Protein AF-A0A8T1KEY1-F1 (afdb_monomer)

Organism: NCBI:txid29920

pLDDT: mean 70.43, std 21.28, range [41.75, 97.5]

Foldseek 3Di:
DDDDDDDDDDPPPPDDDDPPPPDPPPDDDDDDDDDDDDDDDDPDDDDDDPPPPPVPVPLDPLVVLVVVLVVLVVVVVVCVVVVNDPVNCPVSVVVNVVSVVSNVVVVVVVVVVVVPPPPPPPPDD

Secondary structure (DSSP, 8-state):
-------------------TT----------------------------------------HHHHHHHHHHHHHHHHHHHHTT--TTTTHHHHHHHHHHHHHHHHHHHHHHHHHHTS--------

Structure (mmCIF, N/CA/C/O backbone):
data_AF-A0A8T1KEY1-F1
#
_entry.id   AF-A0A8T1KEY1-F1
#
loop_
_atom_site.group_PDB
_atom_site.id
_atom_site.type_symbol
_atom_site.label_atom_id
_atom_site.label_alt_id
_atom_site.label_comp_id
_atom_site.label_asym_id
_atom_site.label_entity_id
_atom_site.label_seq_id
_atom_site.pdbx_PDB_ins_code
_atom_site.Cartn_x
_atom_site.Cartn_y
_atom_site.Cartn_z
_atom_site.occupancy
_atom_site.B_iso_or_equiv
_atom_site.auth_seq_id
_atom_site.auth_comp_id
_atom_site.auth_asym_id
_atom_site.auth_atom_id
_atom_site.pdbx_P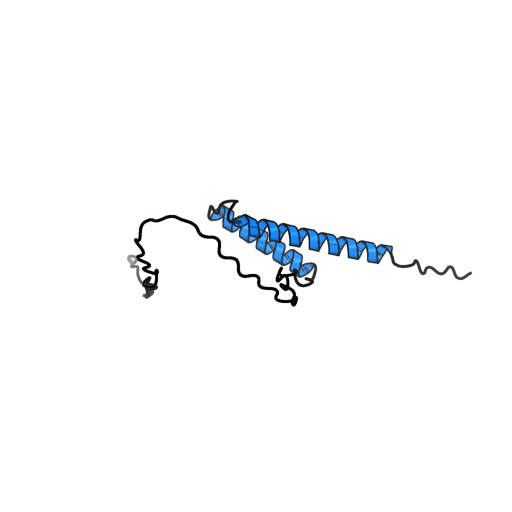DB_model_num
ATOM 1 N N . MET A 1 1 ? -24.198 -6.548 -58.474 1.00 54.91 1 MET A N 1
ATOM 2 C CA . MET A 1 1 ? -22.945 -5.766 -58.423 1.00 54.91 1 MET A CA 1
ATOM 3 C C . MET A 1 1 ? -23.176 -4.560 -57.535 1.00 54.91 1 MET A C 1
ATOM 5 O O . MET A 1 1 ? -23.912 -3.684 -57.959 1.00 54.91 1 MET A O 1
ATOM 9 N N . MET A 1 2 ? -22.599 -4.516 -56.334 1.00 44.47 2 MET A N 1
ATOM 10 C CA . MET A 1 2 ? -22.393 -3.264 -55.597 1.00 44.47 2 MET A CA 1
ATOM 11 C C . MET A 1 2 ? -21.053 -3.351 -54.866 1.00 44.47 2 MET A C 1
ATOM 13 O O . MET A 1 2 ? -20.702 -4.388 -54.307 1.00 44.47 2 MET A O 1
ATOM 17 N N . SER A 1 3 ? -20.283 -2.281 -55.012 1.00 46.19 3 SER A N 1
ATOM 18 C CA . SER A 1 3 ? -18.840 -2.195 -54.827 1.00 46.19 3 SER A CA 1
ATOM 19 C C . SER A 1 3 ? -18.456 -1.564 -53.484 1.00 46.19 3 SER A C 1
ATOM 21 O O . SER A 1 3 ? -19.138 -0.667 -53.014 1.00 46.19 3 SER A O 1
ATOM 23 N N . ARG A 1 4 ? -17.313 -2.036 -52.965 1.00 50.53 4 ARG A N 1
ATOM 24 C CA . ARG A 1 4 ? -16.203 -1.377 -52.233 1.00 50.53 4 ARG A CA 1
ATOM 25 C C . ARG A 1 4 ? -16.469 -0.317 -51.143 1.00 50.53 4 ARG A C 1
ATOM 27 O O . ARG A 1 4 ? -17.032 0.744 -51.372 1.00 50.53 4 ARG A O 1
ATOM 34 N N . LEU A 1 5 ? -15.838 -0.615 -50.002 1.00 52.12 5 LEU A N 1
ATOM 35 C CA . LEU A 1 5 ? -15.394 0.251 -48.906 1.00 52.12 5 LEU A CA 1
ATOM 36 C C . LEU A 1 5 ? -14.753 1.572 -49.363 1.00 52.12 5 LEU A C 1
ATOM 38 O O . LEU A 1 5 ? -13.884 1.551 -50.232 1.00 52.12 5 LEU A O 1
ATOM 42 N N . HIS A 1 6 ? -15.063 2.660 -48.649 1.00 55.53 6 HIS A N 1
ATOM 43 C CA . HIS A 1 6 ? -14.157 3.788 -48.415 1.00 55.53 6 HIS A CA 1
ATOM 44 C C . HIS A 1 6 ? -14.272 4.269 -46.958 1.00 55.53 6 HIS A C 1
ATOM 46 O O . HIS A 1 6 ? -15.356 4.304 -46.381 1.00 55.53 6 HIS A O 1
ATOM 52 N N . ALA A 1 7 ? -13.109 4.569 -46.383 1.00 45.44 7 ALA A N 1
ATOM 53 C CA . ALA A 1 7 ? -12.829 4.881 -44.985 1.00 45.44 7 ALA A CA 1
ATOM 54 C C . ALA A 1 7 ? -12.632 6.396 -44.738 1.00 45.44 7 ALA A C 1
ATOM 56 O O . ALA A 1 7 ? -12.401 7.124 -45.700 1.00 45.44 7 ALA A O 1
ATOM 57 N N . SER A 1 8 ? -12.562 6.782 -43.443 1.00 41.75 8 SER A N 1
ATOM 58 C CA . SER A 1 8 ? -11.905 7.997 -42.876 1.00 41.75 8 SER A CA 1
ATOM 59 C C . SER A 1 8 ? -12.722 9.312 -42.997 1.00 41.75 8 SER A C 1
ATOM 61 O O . SER A 1 8 ? -13.216 9.612 -44.073 1.00 41.75 8 SER A O 1
ATOM 63 N N . ASN A 1 9 ? -12.994 10.154 -41.979 1.00 46.97 9 ASN A N 1
ATOM 64 C CA . ASN A 1 9 ? -12.403 10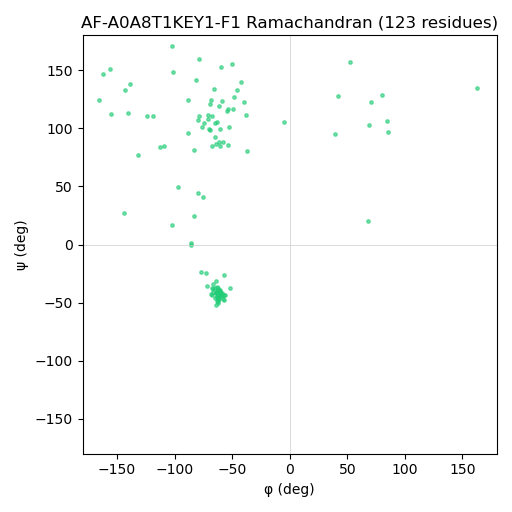.479 -40.661 1.00 46.97 9 ASN A CA 1
ATOM 65 C C . ASN A 1 9 ? -13.463 11.088 -39.701 1.00 46.97 9 ASN A C 1
ATOM 67 O O . ASN A 1 9 ? -14.298 11.861 -40.172 1.00 46.97 9 ASN A O 1
ATOM 71 N N . PRO A 1 10 ? -13.358 10.931 -38.365 1.00 46.94 10 PRO A N 1
ATOM 72 C CA . PRO A 1 10 ? -13.760 11.971 -37.422 1.00 46.94 10 PRO A CA 1
ATOM 73 C C . PRO A 1 10 ? -12.577 12.914 -37.152 1.00 46.94 10 PRO A C 1
ATOM 75 O O . PRO A 1 10 ? -11.490 12.496 -36.761 1.00 46.94 10 PRO A O 1
ATOM 78 N N . ASN A 1 11 ? -12.805 14.202 -37.381 1.00 52.88 11 ASN A N 1
ATOM 79 C CA . ASN A 1 11 ? -11.883 15.293 -37.092 1.00 52.88 11 ASN A CA 1
ATOM 80 C C . ASN A 1 11 ? -11.723 15.443 -35.565 1.00 52.88 11 ASN A C 1
ATOM 82 O O . ASN A 1 11 ? -12.458 16.199 -34.934 1.00 52.88 11 ASN A O 1
ATOM 86 N N . VAL A 1 12 ? -10.820 14.672 -34.953 1.00 48.66 12 VAL A N 1
ATOM 87 C CA . VAL A 1 12 ? -10.381 14.902 -33.571 1.00 48.66 12 VAL A CA 1
ATOM 88 C C . VAL A 1 12 ? -9.211 15.868 -33.646 1.00 48.66 12 VAL A C 1
ATOM 90 O O . VAL A 1 12 ? -8.077 15.483 -33.909 1.00 48.66 12 VAL A O 1
ATOM 93 N N . LEU A 1 13 ? -9.522 17.146 -33.455 1.00 48.72 13 LEU A N 1
ATOM 94 C CA . LEU A 1 13 ? -8.543 18.195 -33.222 1.00 48.72 13 LEU A CA 1
ATOM 95 C C . LEU A 1 13 ? -7.834 17.898 -31.888 1.00 48.72 13 LEU A C 1
ATOM 97 O O . LEU A 1 13 ? -8.262 18.357 -30.831 1.00 48.72 13 LEU A O 1
ATOM 101 N N . THR A 1 14 ? -6.777 17.090 -31.921 1.00 53.81 14 THR A N 1
ATOM 102 C CA . THR A 1 14 ? -5.824 16.968 -30.817 1.00 53.81 14 THR A CA 1
ATOM 103 C C . THR A 1 14 ? -5.046 18.274 -30.743 1.00 53.81 14 THR A C 1
ATOM 105 O O . THR A 1 14 ? -4.135 18.513 -31.532 1.00 53.81 14 THR A O 1
ATOM 108 N N . LYS A 1 15 ? -5.454 19.164 -29.839 1.00 49.09 15 LYS A N 1
ATOM 109 C CA . LYS A 1 15 ? -4.639 20.313 -29.457 1.00 49.09 15 LYS A CA 1
ATOM 110 C C . LYS A 1 15 ? -3.588 19.811 -28.468 1.00 49.09 15 LYS A C 1
ATOM 112 O O . LYS A 1 15 ? -3.935 19.452 -27.347 1.00 49.09 15 LYS A O 1
ATOM 117 N N . ASP A 1 16 ? -2.350 19.726 -28.943 1.00 51.50 16 ASP A N 1
ATOM 118 C CA . ASP A 1 16 ? -1.142 19.466 -28.156 1.00 51.50 16 ASP A CA 1
ATOM 119 C C . ASP A 1 16 ? -1.118 20.325 -26.877 1.00 51.50 16 ASP A C 1
ATOM 121 O O . ASP A 1 16 ? -1.372 21.535 -26.962 1.00 51.50 16 ASP A O 1
ATOM 125 N N . PRO A 1 17 ? -0.820 19.756 -25.696 1.00 54.00 17 PRO A N 1
ATOM 126 C CA . PRO A 1 17 ? -0.413 20.558 -24.556 1.00 54.00 17 PRO A CA 1
ATOM 127 C C . PRO A 1 17 ? 0.994 21.104 -24.834 1.00 54.00 17 PRO A C 1
ATOM 129 O O . PRO A 1 17 ? 1.963 20.359 -24.913 1.00 54.00 17 PRO A O 1
ATOM 132 N N . THR A 1 18 ? 1.081 22.416 -25.026 1.00 54.97 18 THR A N 1
ATOM 133 C CA . THR A 1 18 ? 2.328 23.181 -25.115 1.00 54.97 18 THR A CA 1
ATOM 134 C C . THR A 1 18 ? 3.205 22.908 -23.882 1.00 54.97 18 THR A C 1
ATOM 136 O O . THR A 1 18 ? 2.799 23.220 -22.768 1.00 54.97 18 THR A O 1
ATOM 139 N N . ASP A 1 19 ? 4.383 22.319 -24.102 1.00 61.91 19 ASP A N 1
ATOM 140 C CA . ASP A 1 19 ? 5.393 21.879 -23.115 1.00 61.91 19 ASP A CA 1
ATOM 141 C C . ASP A 1 19 ? 6.337 23.014 -22.647 1.00 61.91 19 ASP A C 1
ATOM 143 O O . ASP A 1 19 ? 7.469 22.801 -22.227 1.00 61.91 19 ASP A O 1
ATOM 147 N N . GLU A 1 20 ? 5.898 24.267 -22.723 1.00 62.84 20 GLU A N 1
ATOM 148 C CA . GLU A 1 20 ? 6.790 25.426 -22.570 1.00 62.84 20 GLU A CA 1
ATOM 149 C C . GLU A 1 20 ? 6.778 26.008 -21.149 1.00 62.84 20 GLU A C 1
ATOM 151 O O . GLU A 1 20 ? 6.619 27.210 -20.987 1.00 62.84 20 GLU A O 1
ATOM 156 N N . ASP A 1 21 ? 6.941 25.169 -20.121 1.00 60.69 21 ASP A N 1
ATOM 157 C CA . ASP A 1 21 ? 7.239 25.622 -18.746 1.00 60.69 21 ASP A CA 1
ATOM 158 C C . ASP A 1 21 ? 8.192 24.658 -17.998 1.00 60.69 21 ASP A C 1
ATOM 160 O O . ASP A 1 21 ? 8.207 24.576 -16.767 1.00 60.69 21 ASP A O 1
ATOM 164 N N . PHE A 1 22 ? 9.048 23.926 -18.726 1.00 53.94 22 PHE A N 1
ATOM 165 C CA . PHE A 1 22 ? 10.209 23.281 -18.109 1.00 53.94 22 PHE A CA 1
ATOM 166 C C . PHE A 1 22 ? 11.281 24.333 -17.803 1.00 53.94 22 PHE A C 1
ATOM 168 O O . PHE A 1 22 ? 11.980 24.833 -18.681 1.00 53.94 22 PHE A O 1
ATOM 175 N N . CYS A 1 23 ? 11.375 24.669 -16.518 1.00 56.59 23 CYS A N 1
ATOM 176 C CA . CYS A 1 23 ? 12.308 25.606 -15.906 1.00 56.59 23 CYS A CA 1
ATOM 177 C C . CYS A 1 23 ? 13.720 25.568 -16.515 1.00 56.59 23 CYS A C 1
ATOM 179 O O . CYS A 1 23 ? 14.491 24.640 -16.268 1.00 56.59 23 CYS A O 1
ATOM 181 N N . CYS A 1 24 ? 14.105 26.641 -17.205 1.00 59.56 24 CYS A N 1
ATOM 182 C CA . CYS A 1 24 ? 15.512 26.951 -17.410 1.00 59.56 24 CYS A CA 1
ATOM 183 C C . CYS A 1 24 ? 16.074 27.539 -16.107 1.00 59.56 24 CYS A C 1
ATOM 185 O O . CYS A 1 24 ? 15.845 28.707 -15.790 1.00 59.56 24 CYS A O 1
ATOM 187 N N . VAL A 1 25 ? 16.786 26.723 -15.330 1.00 49.38 25 VAL A N 1
ATOM 188 C CA . VAL A 1 25 ? 17.744 27.220 -14.335 1.00 49.38 25 VAL A CA 1
ATOM 189 C C . VAL A 1 25 ? 19.130 26.884 -14.862 1.00 49.38 25 VAL A C 1
ATOM 191 O O . VAL A 1 25 ? 19.711 25.849 -14.546 1.00 49.38 25 VAL A O 1
ATOM 194 N N . ASP A 1 26 ? 19.644 27.772 -15.708 1.00 54.19 26 ASP A N 1
ATOM 195 C CA . ASP A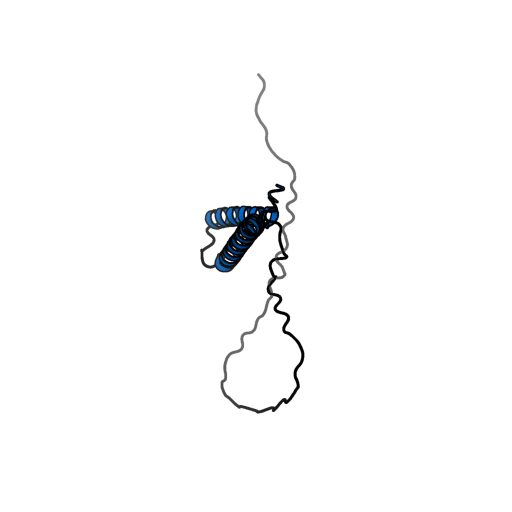 1 26 ? 21.071 27.857 -15.982 1.00 54.19 26 ASP A CA 1
ATOM 196 C C . ASP A 1 26 ? 21.767 28.403 -14.730 1.00 54.19 26 ASP A C 1
ATOM 198 O O . ASP A 1 26 ? 21.800 29.611 -14.496 1.00 54.19 26 ASP A O 1
ATOM 202 N N . THR A 1 27 ? 22.352 27.528 -13.917 1.00 48.97 27 THR A N 1
ATOM 203 C CA . THR A 1 27 ? 23.366 27.934 -12.936 1.00 48.97 27 THR A CA 1
ATOM 204 C C . THR A 1 27 ? 24.583 27.022 -13.013 1.00 48.97 27 THR A C 1
ATOM 206 O O . THR A 1 27 ? 24.842 26.176 -12.163 1.00 48.97 27 THR A O 1
ATOM 209 N N . ASN A 1 28 ? 25.398 27.265 -14.039 1.00 52.38 28 ASN A N 1
ATOM 210 C CA . ASN A 1 28 ? 26.834 27.048 -13.924 1.00 52.38 28 ASN A CA 1
ATOM 211 C C . ASN A 1 28 ? 27.401 28.084 -12.941 1.00 52.38 28 ASN A C 1
ATOM 213 O O . ASN A 1 28 ? 27.477 29.263 -13.276 1.00 52.38 28 ASN A O 1
ATOM 217 N N . SER A 1 29 ? 27.839 27.657 -11.758 1.00 53.19 29 SER A N 1
ATOM 218 C CA . SER A 1 29 ? 28.959 28.307 -11.071 1.00 53.19 29 SER A CA 1
ATOM 219 C C . SER A 1 29 ? 29.637 27.330 -10.117 1.00 53.19 29 SER A C 1
ATOM 221 O O . SER A 1 29 ? 29.086 26.886 -9.116 1.00 53.19 29 SER A O 1
ATOM 223 N N . GLU A 1 30 ? 30.853 27.017 -10.517 1.00 46.25 30 GLU A N 1
ATOM 224 C CA . GLU A 1 30 ? 31.955 26.315 -9.881 1.00 46.25 30 GLU A CA 1
ATOM 225 C C . GLU A 1 30 ? 32.288 26.850 -8.451 1.00 46.25 30 GLU A C 1
ATOM 227 O O . GLU A 1 30 ? 32.077 28.027 -8.173 1.00 46.25 30 GLU A O 1
ATOM 232 N N . TYR A 1 31 ? 32.891 25.971 -7.629 1.00 50.75 31 TYR A N 1
ATOM 233 C CA . TYR A 1 31 ? 33.953 26.106 -6.589 1.00 50.75 31 TYR A CA 1
ATOM 234 C C . TYR A 1 31 ? 33.961 27.105 -5.389 1.00 50.75 31 TYR A C 1
ATOM 236 O O . TYR A 1 31 ? 33.389 28.183 -5.405 1.00 50.75 31 TYR A O 1
ATOM 244 N N . GLU A 1 32 ? 34.753 26.680 -4.374 1.00 45.41 32 GLU A N 1
ATOM 245 C CA . GLU A 1 32 ? 35.232 27.297 -3.102 1.00 45.41 32 GLU A CA 1
ATOM 246 C C . GLU A 1 32 ? 34.287 27.175 -1.881 1.00 45.41 32 GLU A C 1
ATOM 248 O O . GLU A 1 32 ? 33.268 27.840 -1.782 1.00 45.41 32 GLU A O 1
ATOM 253 N N . ALA A 1 33 ? 34.445 26.213 -0.961 1.00 49.28 33 ALA A N 1
ATOM 254 C CA . ALA A 1 33 ? 35.499 26.013 0.051 1.00 49.28 33 ALA A CA 1
ATOM 255 C C . ALA A 1 33 ? 35.500 27.028 1.226 1.00 49.28 33 ALA A C 1
ATOM 257 O O . ALA A 1 33 ? 35.752 28.208 1.034 1.00 49.28 33 ALA A O 1
ATOM 258 N N . ARG A 1 34 ? 35.397 26.468 2.454 1.00 44.75 34 ARG A N 1
ATOM 259 C CA . ARG A 1 34 ? 35.747 27.013 3.798 1.00 44.75 34 ARG A CA 1
ATOM 260 C C . ARG A 1 34 ? 34.674 27.882 4.478 1.00 44.75 34 ARG A C 1
ATOM 262 O O . ARG A 1 34 ? 34.336 28.955 4.023 1.00 44.75 34 ARG A O 1
ATOM 269 N N . SER A 1 35 ? 33.998 27.348 5.500 1.00 50.56 35 SER A N 1
ATOM 270 C CA . SER A 1 35 ? 34.413 27.322 6.919 1.00 50.56 35 SER A CA 1
ATOM 271 C C . SER A 1 35 ? 34.401 28.705 7.560 1.00 50.56 35 SER A C 1
ATOM 273 O O . SER A 1 35 ? 35.380 29.419 7.413 1.00 50.56 35 SER A O 1
ATOM 275 N N . GLU A 1 36 ? 33.371 28.994 8.361 1.00 42.97 36 GLU A N 1
ATOM 276 C CA . GLU A 1 36 ? 33.527 29.618 9.680 1.00 42.97 36 GLU A CA 1
ATOM 277 C C . GLU A 1 36 ? 32.229 29.508 10.495 1.00 42.97 36 GLU A C 1
ATOM 279 O O . GLU A 1 36 ? 31.139 29.869 10.056 1.00 42.97 36 GLU A O 1
ATOM 284 N N . LEU A 1 37 ? 32.368 28.925 11.686 1.00 51.59 37 LEU A N 1
ATOM 285 C CA . LEU A 1 37 ? 31.346 28.823 12.718 1.00 51.59 37 LEU A CA 1
ATOM 286 C C . LEU A 1 37 ? 31.101 30.226 13.287 1.00 51.59 37 LEU A C 1
ATOM 288 O O . LEU A 1 37 ? 32.020 30.819 13.846 1.00 51.59 37 LEU A O 1
ATOM 292 N N . SER A 1 38 ? 29.872 30.731 13.196 1.00 43.78 38 SER A N 1
ATOM 293 C CA . SER A 1 38 ? 29.450 31.918 13.941 1.00 43.78 38 SER A CA 1
ATOM 294 C C . SER A 1 38 ? 28.226 31.567 14.774 1.00 43.78 38 SER A C 1
ATOM 296 O O . SER A 1 38 ? 27.158 31.262 14.245 1.00 43.78 38 SER A O 1
ATOM 298 N N . SER A 1 39 ? 28.431 31.535 16.090 1.00 52.06 39 SER A N 1
ATOM 299 C CA . SER A 1 39 ? 27.406 31.287 17.093 1.00 52.06 39 SER A CA 1
ATOM 300 C C . SER A 1 39 ? 26.421 32.452 17.144 1.00 52.06 39 SER A C 1
ATOM 302 O O . SER A 1 39 ? 26.816 33.584 17.429 1.00 52.06 39 SER A O 1
ATOM 304 N N . VAL A 1 40 ? 25.139 32.157 16.975 1.00 47.84 40 VAL A N 1
ATOM 305 C CA . VAL A 1 40 ? 24.064 32.983 17.522 1.00 47.84 40 VAL A CA 1
ATOM 306 C C . VAL A 1 40 ? 23.295 32.102 18.487 1.00 47.84 40 VAL A C 1
ATOM 308 O O . VAL A 1 40 ? 22.675 31.110 18.111 1.00 47.84 40 VAL A O 1
ATOM 311 N N . ASP A 1 41 ? 23.445 32.451 19.756 1.00 46.44 41 ASP A N 1
ATOM 312 C CA . ASP A 1 41 ? 22.667 31.934 20.861 1.00 46.44 41 ASP A CA 1
ATOM 313 C C . ASP A 1 41 ? 21.259 32.525 20.719 1.00 46.44 41 ASP A C 1
ATOM 315 O O . ASP A 1 41 ? 21.065 33.734 20.859 1.00 46.44 41 ASP A O 1
ATOM 319 N N . ALA A 1 42 ? 20.294 31.695 20.338 1.00 50.47 42 ALA A N 1
ATOM 320 C CA . ALA A 1 42 ? 18.887 32.062 20.296 1.00 50.47 42 ALA A CA 1
ATOM 321 C C . ALA A 1 42 ? 18.172 31.247 21.371 1.00 50.47 42 ALA A C 1
ATOM 323 O O . ALA A 1 42 ? 17.618 30.181 21.117 1.00 50.47 42 ALA A O 1
ATOM 324 N N . THR A 1 43 ? 18.221 31.765 22.598 1.00 48.50 43 THR A N 1
ATOM 325 C CA . THR A 1 43 ? 17.203 31.452 23.600 1.00 48.50 43 THR A CA 1
ATOM 326 C C . THR A 1 43 ? 15.887 32.030 23.086 1.00 48.50 43 THR A C 1
ATOM 328 O O . THR A 1 43 ? 15.704 33.246 23.078 1.00 48.50 43 THR A O 1
ATOM 331 N N . GLY A 1 44 ? 15.013 31.157 22.602 1.00 42.47 44 GLY A N 1
ATOM 332 C CA . GLY A 1 44 ? 13.632 31.462 22.259 1.00 42.47 44 GLY A CA 1
ATOM 333 C C . GLY A 1 44 ? 12.778 30.282 22.696 1.00 42.47 44 GLY A C 1
ATOM 334 O O . GLY A 1 44 ? 12.970 29.171 22.208 1.00 42.47 44 GLY A O 1
ATOM 335 N N . GLU A 1 45 ? 11.940 30.545 23.690 1.00 48.81 45 GLU A N 1
ATOM 336 C CA . GLU A 1 45 ? 10.952 29.661 24.316 1.00 48.81 45 GLU A CA 1
ATOM 337 C C . GLU A 1 45 ? 10.095 28.957 23.244 1.00 48.81 45 GLU A C 1
ATOM 339 O O . GLU A 1 45 ? 9.756 29.554 22.227 1.00 48.81 45 GLU A O 1
ATOM 344 N N . ASP A 1 46 ? 9.995 27.627 23.286 1.00 51.78 46 ASP A N 1
ATOM 345 C CA . ASP A 1 46 ? 8.803 26.897 23.762 1.00 51.78 46 ASP A CA 1
ATOM 346 C C . ASP A 1 46 ? 7.477 27.530 23.337 1.00 51.78 46 ASP A C 1
ATOM 348 O O . ASP A 1 46 ? 7.015 28.464 23.983 1.00 51.78 46 ASP A O 1
ATOM 352 N N . ASP A 1 47 ? 6.941 27.018 22.235 1.00 48.59 47 ASP A N 1
ATOM 353 C CA . ASP A 1 47 ? 5.548 26.696 21.883 1.00 48.59 47 ASP A CA 1
ATOM 354 C C . ASP A 1 47 ? 5.624 26.573 20.343 1.00 48.59 47 ASP A C 1
ATOM 356 O O . ASP A 1 47 ? 6.365 27.290 19.682 1.00 48.59 47 ASP A O 1
ATOM 360 N N . GLU A 1 48 ? 5.076 25.615 19.630 1.00 57.53 48 GLU A N 1
ATOM 361 C CA . GLU A 1 48 ? 3.894 24.818 19.820 1.00 57.53 48 GLU A CA 1
ATOM 362 C C . GLU A 1 48 ? 4.059 23.605 18.897 1.00 57.53 48 GLU A C 1
ATOM 364 O O . GLU A 1 48 ? 4.670 23.705 17.828 1.00 57.53 48 GLU A O 1
ATOM 369 N N . ASP A 1 49 ? 3.536 22.461 19.341 1.00 54.00 49 ASP A N 1
ATOM 370 C CA . ASP A 1 49 ? 3.266 21.247 18.570 1.00 54.00 49 ASP A CA 1
ATOM 371 C C . ASP A 1 49 ? 3.534 21.411 17.066 1.00 54.00 49 ASP A C 1
ATOM 373 O O . ASP A 1 49 ? 2.735 21.990 16.318 1.00 54.00 49 ASP A O 1
ATOM 377 N N . ALA A 1 50 ? 4.637 20.824 16.593 1.00 50.41 50 ALA A N 1
ATOM 378 C CA . ALA A 1 50 ? 4.653 20.309 15.239 1.00 50.41 50 ALA A CA 1
ATOM 379 C C . ALA A 1 50 ? 3.546 19.260 15.226 1.00 50.41 50 ALA A C 1
ATOM 381 O O . ALA A 1 50 ? 3.805 18.094 15.519 1.00 50.41 50 ALA A O 1
ATOM 382 N N . ALA A 1 51 ? 2.310 19.722 14.996 1.00 54.91 51 ALA A N 1
ATOM 383 C CA . ALA A 1 51 ? 1.138 18.907 14.837 1.00 54.91 51 ALA A CA 1
ATOM 384 C C . ALA A 1 51 ? 1.544 17.929 13.764 1.00 54.91 51 ALA A C 1
ATOM 386 O O . ALA A 1 51 ? 1.658 18.285 12.585 1.00 54.91 51 ALA A O 1
ATOM 387 N N . ASP A 1 52 ? 1.872 16.740 14.253 1.00 48.28 52 ASP A N 1
ATOM 388 C CA . ASP A 1 52 ? 2.160 15.544 13.523 1.00 48.28 52 ASP A CA 1
ATOM 389 C C . ASP A 1 52 ? 0.945 15.362 12.629 1.00 48.28 52 ASP A C 1
ATOM 391 O O . ASP A 1 52 ? -0.030 14.693 12.952 1.00 48.28 52 ASP A O 1
ATOM 395 N N . SER A 1 53 ? 0.985 16.024 11.477 1.00 46.06 53 SER A N 1
ATOM 396 C CA . SER A 1 53 ? 0.078 15.814 10.370 1.00 46.06 53 SER A CA 1
ATOM 397 C C . SER A 1 53 ? 0.511 14.518 9.698 1.00 46.06 53 SER A C 1
ATOM 399 O O . SER A 1 53 ? 0.515 14.406 8.477 1.00 46.06 53 SER A O 1
ATOM 401 N N . THR A 1 54 ? 0.868 13.509 10.502 1.00 52.66 54 THR A N 1
ATOM 402 C CA . THR A 1 54 ? 0.495 12.151 10.196 1.00 52.66 54 THR A CA 1
ATOM 403 C C . THR A 1 54 ? -0.992 12.237 9.896 1.00 52.66 54 THR A C 1
ATOM 405 O O . THR A 1 54 ? -1.768 12.654 10.764 1.00 52.66 54 THR A O 1
ATOM 408 N N . PRO A 1 55 ? -1.425 11.920 8.667 1.00 48.34 55 PRO A N 1
ATOM 409 C CA . PRO A 1 55 ? -2.830 11.707 8.409 1.00 48.34 55 PRO A CA 1
ATOM 410 C C . PRO A 1 55 ? -3.222 10.520 9.282 1.00 48.34 55 PRO A C 1
ATOM 412 O O . PRO A 1 55 ? -3.103 9.367 8.874 1.00 48.34 55 PRO A O 1
ATOM 415 N N . THR A 1 56 ? -3.616 10.804 10.525 1.00 50.72 56 THR A N 1
ATOM 416 C CA . THR A 1 56 ? -4.183 9.826 11.435 1.00 50.72 56 THR A CA 1
ATOM 417 C C . THR A 1 56 ? -5.326 9.253 10.627 1.00 50.72 56 THR A C 1
ATOM 419 O O . THR A 1 56 ? -6.188 10.036 10.228 1.00 50.72 56 THR A O 1
ATOM 422 N N . PRO A 1 57 ? -5.301 7.964 10.251 1.00 55.22 57 PRO A N 1
ATOM 423 C CA . PRO A 1 57 ? -6.287 7.423 9.339 1.00 55.22 57 PRO A CA 1
ATOM 424 C C . PRO A 1 57 ? -7.645 7.608 10.002 1.00 55.22 57 PRO A C 1
ATOM 426 O O . PRO A 1 57 ? -7.987 6.858 10.917 1.00 55.22 57 PRO A O 1
ATOM 429 N N . ASP A 1 58 ? -8.356 8.661 9.573 1.00 58.94 58 ASP A N 1
ATOM 430 C CA . ASP A 1 58 ? -9.611 9.142 10.144 1.00 58.94 58 ASP A CA 1
ATOM 431 C C . ASP A 1 58 ? -10.433 7.930 10.510 1.00 58.94 58 ASP A C 1
ATOM 433 O O . ASP A 1 58 ? -10.622 7.121 9.616 1.00 58.94 58 ASP A O 1
ATOM 437 N N . ASN A 1 59 ? -10.860 7.753 11.765 1.00 71.38 59 ASN A N 1
ATOM 438 C CA . ASN A 1 59 ? -11.530 6.551 12.285 1.00 71.38 59 ASN A CA 1
ATOM 439 C C . ASN A 1 59 ? -12.502 5.884 11.278 1.00 71.38 59 ASN A C 1
ATOM 441 O O . ASN A 1 59 ? -13.721 6.045 11.333 1.00 71.38 59 ASN A O 1
ATOM 445 N N . LEU A 1 60 ? -11.967 5.102 10.337 1.00 82.69 60 LEU A N 1
ATOM 446 C CA . LEU A 1 60 ? -12.723 4.697 9.158 1.00 82.69 60 LEU A CA 1
ATOM 447 C C . LEU A 1 60 ? -13.605 3.524 9.542 1.00 82.69 60 LEU A C 1
ATOM 449 O O . LEU A 1 60 ? -13.165 2.619 10.251 1.00 82.69 60 LEU A O 1
ATOM 453 N N . SER A 1 61 ? -14.826 3.455 9.024 1.00 90.56 61 SER A N 1
ATOM 454 C CA . SER A 1 61 ? -15.612 2.236 9.198 1.00 90.56 61 SER A CA 1
ATOM 455 C C . SER A 1 61 ? -14.891 1.029 8.578 1.00 90.56 61 SER A C 1
ATOM 457 O O . SER A 1 61 ? -14.134 1.151 7.611 1.00 90.56 61 SER A O 1
ATOM 459 N N . VAL A 1 62 ? -15.160 -0.165 9.112 1.00 92.56 62 VAL A N 1
ATOM 460 C CA . VAL A 1 62 ? -14.614 -1.436 8.598 1.00 92.56 62 VAL A CA 1
ATOM 461 C C . VAL A 1 62 ? -14.863 -1.592 7.091 1.00 92.56 62 VAL A C 1
ATOM 463 O O . VAL A 1 62 ? -13.995 -2.080 6.370 1.00 92.56 62 VAL A O 1
ATOM 466 N N . GLY A 1 63 ? -16.025 -1.146 6.598 1.00 94.19 63 GLY A N 1
ATOM 467 C CA . GLY A 1 63 ? -16.352 -1.155 5.169 1.00 94.19 63 GLY A CA 1
ATOM 468 C C . GLY A 1 63 ? -15.410 -0.278 4.342 1.00 94.19 63 GLY A C 1
ATOM 469 O O . GLY A 1 63 ? -14.829 -0.762 3.373 1.00 94.19 63 GLY A O 1
ATOM 470 N N . LYS A 1 64 ? -15.183 0.970 4.772 1.00 94.75 64 LYS A N 1
ATOM 471 C CA . LYS A 1 64 ? -14.268 1.905 4.096 1.00 94.75 64 LYS A CA 1
ATOM 472 C C . LYS A 1 64 ? -12.813 1.428 4.131 1.00 94.75 64 LYS A C 1
ATOM 474 O O . LYS A 1 64 ? -12.105 1.573 3.140 1.00 94.75 64 LYS A O 1
ATOM 479 N N . LEU A 1 65 ? -12.366 0.814 5.232 1.00 94.12 65 LEU A N 1
ATOM 480 C CA . LEU A 1 65 ? -11.027 0.208 5.321 1.00 94.12 65 LEU A CA 1
ATOM 481 C C . LEU A 1 65 ? -10.841 -0.915 4.298 1.00 94.12 65 LEU A C 1
ATOM 483 O O . LEU A 1 65 ? -9.845 -0.943 3.577 1.00 94.12 65 LEU A O 1
ATOM 487 N N . LYS A 1 66 ? -11.820 -1.822 4.195 1.00 95.12 66 LYS A N 1
ATOM 488 C CA . LYS A 1 66 ? -11.801 -2.903 3.199 1.00 95.12 66 LYS A CA 1
ATOM 489 C C . LYS A 1 66 ? -11.806 -2.361 1.772 1.00 95.12 66 LYS A C 1
ATOM 491 O O . LYS A 1 66 ? -11.090 -2.882 0.921 1.00 95.12 66 LYS A O 1
ATOM 496 N N . GLU A 1 67 ? -12.586 -1.315 1.518 1.00 96.38 67 GLU A N 1
ATOM 497 C CA . GLU A 1 67 ? -12.629 -0.655 0.217 1.00 96.38 67 GLU A CA 1
ATOM 498 C C . GLU A 1 67 ? -11.273 -0.036 -0.148 1.00 96.38 67 GLU A C 1
ATOM 500 O O . GLU A 1 67 ? -10.752 -0.316 -1.226 1.00 96.38 67 GLU A O 1
ATOM 505 N N . ARG A 1 68 ? -10.642 0.718 0.763 1.00 95.12 68 ARG A N 1
ATOM 506 C CA . ARG A 1 68 ? -9.295 1.268 0.535 1.00 95.12 68 ARG A CA 1
ATOM 507 C C . ARG A 1 68 ? -8.261 0.171 0.269 1.00 95.12 68 ARG A C 1
ATOM 509 O O . ARG A 1 68 ? -7.462 0.304 -0.653 1.00 95.12 68 ARG A O 1
ATOM 516 N N . LEU A 1 69 ? -8.309 -0.943 1.005 1.00 95.94 69 LEU A N 1
ATOM 517 C CA . LEU A 1 69 ? -7.431 -2.094 0.756 1.00 95.94 69 LEU A CA 1
ATOM 518 C C . LEU A 1 69 ? -7.649 -2.717 -0.631 1.00 95.94 69 LEU A C 1
ATOM 520 O O . LEU A 1 69 ? -6.680 -3.124 -1.274 1.00 95.94 69 LEU A O 1
ATOM 524 N N . LYS A 1 70 ? -8.898 -2.773 -1.112 1.00 97.38 70 LYS A N 1
ATOM 525 C CA . LYS A 1 70 ? -9.219 -3.240 -2.469 1.00 97.38 70 LYS A CA 1
ATOM 526 C C . LYS A 1 70 ? -8.641 -2.302 -3.531 1.00 97.38 70 LYS A C 1
ATOM 528 O O . LYS A 1 70 ? -8.008 -2.784 -4.468 1.00 97.38 70 LYS A O 1
ATOM 533 N N . TRP A 1 71 ? -8.804 -0.990 -3.362 1.00 97.06 71 TRP A N 1
ATOM 534 C CA . TRP A 1 71 ? -8.209 0.007 -4.258 1.00 97.06 71 TRP A CA 1
ATOM 535 C C . TRP A 1 71 ? -6.684 -0.092 -4.291 1.00 97.06 71 TRP A C 1
ATOM 537 O O . TRP A 1 71 ? -6.093 -0.105 -5.366 1.00 97.06 71 TRP A O 1
ATOM 547 N N . MET A 1 72 ? -6.038 -0.265 -3.137 1.00 96.19 72 MET A N 1
ATOM 548 C CA . MET A 1 72 ? -4.590 -0.488 -3.078 1.00 96.19 72 MET A CA 1
ATOM 549 C C . MET A 1 72 ? -4.163 -1.750 -3.824 1.00 96.19 72 MET A C 1
ATOM 551 O O . MET A 1 72 ? -3.163 -1.723 -4.530 1.00 96.19 72 MET A O 1
ATOM 555 N N . ALA A 1 73 ? -4.913 -2.850 -3.708 1.00 96.44 73 ALA A N 1
ATOM 556 C CA . ALA A 1 73 ? -4.617 -4.065 -4.465 1.00 96.44 73 ALA A CA 1
ATOM 557 C C . ALA A 1 73 ? -4.681 -3.820 -5.982 1.00 96.44 73 ALA A C 1
ATOM 559 O O . ALA A 1 73 ? -3.804 -4.280 -6.706 1.00 96.44 73 ALA A O 1
ATOM 560 N N . GLN A 1 74 ? -5.667 -3.052 -6.455 1.00 97.50 74 GLN A N 1
ATOM 561 C CA . GLN A 1 74 ? -5.738 -2.653 -7.864 1.00 97.50 74 GLN A CA 1
ATOM 562 C C . GLN A 1 74 ? -4.557 -1.766 -8.267 1.00 97.50 74 GLN A C 1
ATOM 564 O O . GLN A 1 74 ? -3.981 -1.990 -9.325 1.00 97.50 74 GLN A O 1
ATOM 569 N N . LEU A 1 75 ? -4.152 -0.814 -7.420 1.00 96.25 75 LEU A N 1
ATOM 570 C CA . LEU A 1 75 ? -2.976 0.021 -7.674 1.00 96.25 75 LEU A CA 1
ATOM 571 C C . LEU A 1 75 ? -1.693 -0.806 -7.791 1.00 96.25 75 LEU A C 1
ATOM 573 O O . LEU A 1 75 ? -0.902 -0.535 -8.685 1.00 96.25 75 LEU A O 1
ATOM 577 N N . PHE A 1 76 ? -1.500 -1.830 -6.953 1.00 96.12 76 PHE A N 1
ATOM 578 C CA . PHE A 1 76 ? -0.349 -2.732 -7.073 1.00 96.12 76 PHE A CA 1
ATOM 579 C C . PHE A 1 76 ? -0.362 -3.517 -8.387 1.00 96.12 76 PHE A C 1
ATOM 581 O O . PHE A 1 76 ? 0.652 -3.554 -9.071 1.00 96.12 76 PHE A O 1
ATOM 588 N N . VAL A 1 77 ? -1.511 -4.073 -8.782 1.00 97.06 77 VAL A N 1
ATOM 589 C CA . VAL A 1 77 ? -1.642 -4.779 -10.069 1.00 97.06 77 VAL A CA 1
ATOM 590 C C . VAL A 1 77 ? -1.330 -3.845 -11.243 1.00 97.06 77 VAL A C 1
ATOM 592 O O . VAL A 1 77 ? -0.623 -4.230 -12.171 1.00 97.06 77 VAL A O 1
ATOM 595 N N . SER A 1 78 ? -1.824 -2.608 -11.195 1.00 97.06 78 SER A N 1
ATOM 596 C CA . SER A 1 78 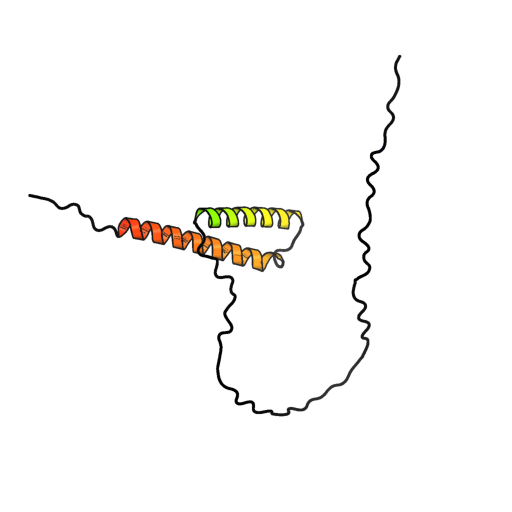? -1.540 -1.601 -12.219 1.00 97.06 78 SER A CA 1
ATOM 597 C C . SER A 1 78 ? -0.066 -1.187 -12.228 1.00 97.06 78 SER A C 1
ATOM 599 O O . SER A 1 78 ? 0.511 -1.032 -13.300 1.00 97.06 78 SER A O 1
ATOM 601 N N . ALA A 1 79 ? 0.554 -1.026 -11.058 1.00 96.38 79 ALA A N 1
ATOM 602 C CA . ALA A 1 79 ? 1.970 -0.697 -10.922 1.00 96.38 79 ALA A CA 1
ATOM 603 C C . ALA A 1 79 ? 2.858 -1.798 -11.523 1.00 96.38 79 ALA A C 1
ATOM 605 O O . ALA A 1 79 ? 3.749 -1.491 -12.313 1.00 96.38 79 ALA A O 1
ATOM 606 N N . ASP A 1 80 ? 2.551 -3.065 -11.234 1.00 95.81 80 ASP A N 1
ATOM 607 C CA . ASP A 1 80 ? 3.253 -4.217 -11.806 1.00 95.81 80 ASP A CA 1
ATOM 608 C C . ASP A 1 80 ? 3.105 -4.253 -13.337 1.00 95.81 80 ASP A C 1
ATOM 610 O O . ASP A 1 80 ? 4.088 -4.443 -14.053 1.00 95.81 80 ASP A O 1
ATOM 614 N N . ALA A 1 81 ? 1.897 -4.004 -13.858 1.00 97.19 81 ALA A N 1
ATOM 615 C CA . ALA A 1 81 ? 1.644 -3.945 -15.300 1.00 97.19 81 ALA A CA 1
ATOM 616 C C . ALA A 1 81 ? 2.388 -2.791 -15.999 1.00 97.19 81 ALA A C 1
ATOM 618 O O . ALA A 1 81 ? 2.767 -2.917 -17.162 1.00 97.19 81 ALA A O 1
ATOM 619 N N . MET A 1 82 ? 2.611 -1.681 -15.293 1.00 97.25 82 MET A N 1
ATOM 620 C CA . MET A 1 82 ? 3.373 -0.524 -15.774 1.00 97.25 82 MET A CA 1
ATOM 621 C C . MET A 1 82 ? 4.889 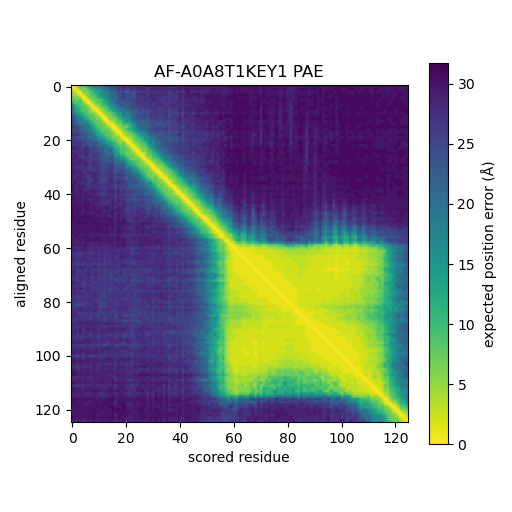-0.660 -15.556 1.00 97.25 82 MET A C 1
ATOM 623 O O . MET A 1 82 ? 5.635 0.246 -15.919 1.00 97.25 82 MET A O 1
ATOM 627 N N . GLY A 1 83 ? 5.365 -1.766 -14.973 1.00 96.75 83 GLY A N 1
ATOM 628 C CA . GLY A 1 83 ? 6.787 -1.966 -14.682 1.00 96.75 83 GLY A CA 1
ATOM 629 C C . GLY A 1 83 ? 7.333 -1.038 -13.592 1.00 96.75 83 GLY A C 1
ATOM 630 O O . GLY A 1 83 ? 8.543 -0.828 -13.517 1.00 96.75 83 GLY A O 1
ATOM 631 N N . ILE A 1 84 ? 6.457 -0.479 -12.750 1.00 97.12 84 ILE A N 1
ATOM 632 C CA . ILE A 1 84 ? 6.844 0.362 -11.616 1.00 97.12 84 ILE A CA 1
ATOM 633 C C . ILE A 1 84 ? 7.605 -0.494 -10.609 1.00 97.12 84 ILE A C 1
ATOM 635 O O . ILE A 1 84 ? 7.193 -1.606 -10.266 1.00 97.12 84 ILE A O 1
ATOM 639 N N . THR A 1 85 ? 8.737 0.008 -10.117 1.00 95.69 85 THR A N 1
ATOM 640 C CA . THR A 1 85 ? 9.585 -0.807 -9.260 1.00 95.69 85 THR A CA 1
ATOM 641 C C . THR A 1 85 ? 9.046 -0.868 -7.840 1.00 95.69 85 THR A C 1
ATOM 643 O O . THR A 1 85 ? 8.328 -0.004 -7.337 1.00 95.69 85 THR A O 1
ATOM 646 N N . SER A 1 86 ? 9.495 -1.893 -7.123 1.00 92.00 86 SER A N 1
ATOM 647 C CA . SER A 1 86 ? 9.179 -2.052 -5.710 1.00 92.00 86 SER A CA 1
ATOM 648 C C . SER A 1 86 ? 9.601 -0.865 -4.829 1.00 92.00 86 SER A C 1
ATOM 650 O O . SER A 1 86 ? 8.991 -0.667 -3.777 1.00 92.00 86 SER A O 1
ATOM 652 N N . LYS A 1 87 ? 10.623 -0.098 -5.228 1.00 96.00 87 LYS A N 1
ATOM 653 C CA . LYS A 1 87 ? 11.098 1.074 -4.478 1.00 96.00 87 LYS A CA 1
ATOM 654 C C . LYS A 1 87 ? 10.113 2.238 -4.581 1.00 96.00 87 LYS A C 1
ATOM 656 O O . LYS A 1 87 ? 9.862 2.907 -3.585 1.00 96.00 87 LYS A O 1
ATOM 661 N N . ASP A 1 88 ? 9.482 2.387 -5.739 1.00 96.00 88 ASP A N 1
ATOM 662 C CA . ASP A 1 88 ? 8.562 3.489 -6.037 1.00 96.00 88 ASP A CA 1
ATOM 663 C C . ASP A 1 88 ? 7.221 3.338 -5.296 1.00 96.00 88 ASP A C 1
ATOM 665 O O . ASP A 1 88 ? 6.547 4.317 -4.995 1.00 96.00 88 ASP A O 1
ATOM 669 N N . VAL A 1 89 ? 6.849 2.105 -4.924 1.00 96.06 89 VAL A N 1
ATOM 670 C CA . VAL A 1 89 ? 5.606 1.795 -4.187 1.00 96.06 89 VAL A CA 1
ATOM 671 C C . VAL A 1 89 ? 5.819 1.529 -2.689 1.00 96.06 89 VAL A C 1
ATOM 673 O O . VAL A 1 89 ? 4.943 0.963 -2.029 1.00 96.06 89 VAL A O 1
ATOM 676 N N . ILE A 1 90 ? 6.969 1.914 -2.119 1.00 96.06 90 ILE A N 1
ATOM 677 C CA . ILE A 1 90 ? 7.259 1.722 -0.683 1.00 96.06 90 ILE A CA 1
ATOM 678 C C . ILE A 1 90 ? 6.197 2.393 0.195 1.00 96.06 90 ILE A C 1
ATOM 680 O O . ILE A 1 90 ? 5.643 1.735 1.076 1.00 96.06 90 ILE A O 1
ATOM 684 N N . GLY A 1 91 ? 5.850 3.654 -0.083 1.00 95.31 91 GLY A N 1
ATOM 685 C CA . GLY A 1 91 ? 4.827 4.375 0.684 1.00 95.31 91 GLY A CA 1
ATOM 686 C C . GLY A 1 91 ? 3.452 3.705 0.608 1.00 95.31 91 GLY A C 1
ATOM 687 O O . GLY A 1 91 ? 2.770 3.551 1.619 1.00 95.31 91 GLY A O 1
ATOM 688 N N . LEU A 1 92 ? 3.076 3.199 -0.572 1.00 94.81 92 LEU A N 1
ATOM 689 C CA . LEU A 1 92 ? 1.822 2.467 -0.757 1.00 94.81 92 LEU A CA 1
ATOM 690 C C . LEU A 1 92 ? 1.784 1.171 0.065 1.00 94.81 92 LEU A C 1
ATOM 692 O O . LEU A 1 92 ? 0.743 0.816 0.621 1.00 94.81 92 LEU A O 1
ATOM 696 N N . ARG A 1 93 ? 2.922 0.476 0.189 1.00 95.12 93 ARG A N 1
ATOM 697 C CA . ARG A 1 93 ? 3.048 -0.707 1.053 1.00 95.12 93 ARG A CA 1
ATOM 698 C C . ARG A 1 93 ? 2.912 -0.372 2.533 1.00 95.12 93 ARG A C 1
ATOM 700 O O . ARG A 1 93 ? 2.288 -1.156 3.251 1.00 95.12 93 ARG A O 1
ATOM 707 N N . SER A 1 94 ? 3.453 0.758 2.980 1.00 95.62 94 SER A N 1
ATOM 708 C CA . SER A 1 94 ? 3.273 1.231 4.357 1.00 95.62 94 SER A CA 1
ATOM 709 C C . SER A 1 94 ? 1.799 1.502 4.652 1.00 95.62 94 SER A C 1
ATOM 711 O O . SER A 1 94 ? 1.241 0.894 5.563 1.00 95.62 94 SER A O 1
ATOM 713 N N . MET A 1 95 ? 1.117 2.261 3.789 1.00 94.12 95 MET A N 1
ATOM 714 C CA . MET A 1 95 ? -0.314 2.539 3.960 1.00 94.12 95 MET A CA 1
ATOM 715 C C . MET A 1 95 ? -1.171 1.261 3.937 1.00 94.12 95 MET A C 1
ATOM 717 O O . MET A 1 95 ? -2.110 1.108 4.719 1.00 94.12 95 MET A O 1
ATOM 721 N N . GLN A 1 96 ? -0.840 0.294 3.072 1.00 95.56 96 GLN A N 1
ATOM 722 C CA . GLN A 1 96 ? -1.540 -0.992 3.043 1.00 95.56 96 GLN A CA 1
ATOM 723 C C . GLN A 1 96 ? -1.388 -1.756 4.365 1.00 95.56 96 GLN A C 1
ATOM 725 O O . GLN A 1 96 ? -2.341 -2.400 4.812 1.00 95.56 96 GLN A O 1
ATOM 730 N N . ARG A 1 97 ? -0.204 -1.709 4.987 1.00 95.69 97 ARG A N 1
ATOM 731 C CA . ARG A 1 97 ? 0.045 -2.332 6.291 1.00 95.69 97 ARG A CA 1
ATOM 732 C C . ARG A 1 97 ? -0.808 -1.679 7.371 1.00 95.69 97 ARG A C 1
ATOM 734 O O . ARG A 1 97 ? -1.564 -2.384 8.032 1.00 95.69 97 ARG A O 1
ATOM 741 N N . GLU A 1 98 ? -0.755 -0.358 7.480 1.00 95.06 98 GLU A N 1
ATOM 742 C CA . GLU A 1 98 ? -1.512 0.404 8.478 1.00 95.06 98 GLU A CA 1
ATOM 743 C C . GLU A 1 98 ? -3.016 0.123 8.392 1.00 95.06 98 GLU A C 1
ATOM 745 O O . GLU A 1 98 ? -3.668 -0.134 9.405 1.00 95.06 98 GLU A O 1
ATOM 750 N N . PHE A 1 99 ? -3.577 0.068 7.179 1.00 94.75 99 PHE A N 1
ATOM 751 C CA . PHE A 1 99 ? -4.995 -0.253 6.997 1.00 94.75 99 PHE A CA 1
ATOM 752 C C . PHE A 1 99 ? -5.351 -1.692 7.386 1.00 94.75 99 PHE A C 1
ATOM 754 O O . PHE A 1 99 ? -6.453 -1.928 7.888 1.00 94.75 99 PHE A O 1
ATOM 761 N N . ARG A 1 100 ? -4.452 -2.667 7.183 1.00 94.62 100 ARG A N 1
ATOM 762 C CA . ARG A 1 100 ? -4.671 -4.04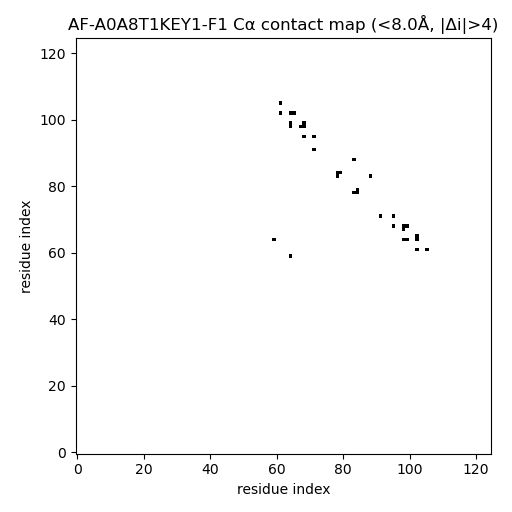6 7.661 1.00 94.62 100 ARG A CA 1
ATOM 763 C C . ARG A 1 100 ? -4.624 -4.124 9.180 1.00 94.62 100 ARG A C 1
ATOM 765 O O . ARG A 1 100 ? -5.458 -4.806 9.769 1.00 94.62 100 ARG A O 1
ATOM 772 N N . GLU A 1 101 ? -3.673 -3.438 9.801 1.00 95.56 101 GLU A N 1
ATOM 773 C CA . GLU A 1 101 ? -3.554 -3.400 11.256 1.00 95.56 101 GLU A CA 1
ATOM 774 C C . GLU A 1 101 ? -4.781 -2.739 11.888 1.00 95.56 101 GLU A C 1
ATOM 776 O O . GLU A 1 101 ? -5.370 -3.296 12.812 1.00 95.56 101 GLU A O 1
ATOM 781 N N . GLU A 1 102 ? -5.238 -1.611 11.340 1.00 93.94 102 GLU A N 1
ATOM 782 C CA . GLU A 1 102 ? -6.447 -0.922 11.797 1.00 93.94 102 GLU A CA 1
ATOM 783 C C . GLU A 1 102 ? -7.699 -1.798 11.648 1.00 93.94 102 GLU A C 1
ATOM 785 O O . GLU A 1 102 ? -8.544 -1.857 12.545 1.00 93.94 102 GLU A O 1
ATOM 790 N N . LEU A 1 103 ? -7.806 -2.545 10.546 1.00 92.56 103 LEU A N 1
ATOM 791 C CA . LEU A 1 103 ? -8.880 -3.516 10.353 1.00 92.56 103 LEU A CA 1
ATOM 792 C C . LEU A 1 103 ? -8.840 -4.627 11.416 1.00 92.56 103 LEU A C 1
ATOM 794 O O . LEU A 1 103 ? -9.885 -4.983 11.966 1.00 92.56 103 LEU A O 1
ATOM 798 N N . GLY A 1 104 ? -7.647 -5.143 11.725 1.00 91.94 104 GLY A N 1
ATOM 799 C CA . GLY A 1 104 ? -7.435 -6.151 12.763 1.00 91.94 104 GLY A CA 1
ATOM 800 C C . GLY A 1 104 ? -7.816 -5.643 14.153 1.00 91.94 104 GLY A C 1
ATOM 801 O O . GLY A 1 104 ? -8.577 -6.307 14.858 1.00 91.94 104 GLY A O 1
ATOM 802 N N . ARG A 1 105 ? -7.388 -4.425 14.510 1.00 91.56 105 ARG A N 1
ATOM 803 C CA . ARG A 1 105 ? -7.749 -3.766 15.776 1.00 91.56 105 ARG A CA 1
ATOM 804 C C . ARG A 1 105 ? -9.263 -3.635 15.938 1.00 91.56 105 ARG A C 1
ATOM 806 O O . ARG A 1 105 ? -9.793 -3.945 17.003 1.00 91.56 105 ARG A O 1
ATOM 813 N N . LYS A 1 106 ? -9.985 -3.238 14.883 1.00 89.06 106 LYS A N 1
ATOM 814 C CA . LYS A 1 106 ? -11.457 -3.108 14.933 1.00 89.06 106 LYS A CA 1
ATOM 815 C C . LYS A 1 106 ? -12.169 -4.444 15.079 1.00 89.06 106 LYS A C 1
ATOM 817 O O . LYS A 1 106 ? -13.159 -4.523 15.801 1.00 89.06 106 LYS A O 1
ATOM 822 N N . GLN A 1 107 ? -11.673 -5.494 14.427 1.00 87.94 107 GLN A N 1
ATOM 823 C CA . GLN A 1 107 ? -12.229 -6.839 14.585 1.00 87.94 107 GLN A CA 1
ATOM 824 C C . GLN A 1 107 ? -11.991 -7.389 15.992 1.00 87.94 107 GLN A C 1
ATOM 826 O O . GLN A 1 107 ? -12.917 -7.916 16.602 1.00 87.94 107 GLN A O 1
ATOM 831 N N . GLN A 1 108 ? -10.784 -7.212 16.533 1.00 88.31 108 GLN A N 1
ATOM 832 C CA . GLN A 1 108 ? -10.463 -7.614 17.902 1.00 88.31 108 GLN A CA 1
ATOM 833 C C . GLN A 1 108 ? -11.306 -6.867 18.929 1.00 88.31 108 GLN A C 1
ATOM 835 O O . GLN A 1 108 ? -11.880 -7.501 19.810 1.00 88.31 108 GLN A O 1
ATOM 840 N N . LYS A 1 109 ? -11.439 -5.544 18.781 1.00 86.88 109 LYS A N 1
ATOM 841 C CA . LYS A 1 109 ? -12.289 -4.733 19.655 1.00 86.88 109 LYS A CA 1
ATOM 842 C C . LYS A 1 109 ? -13.736 -5.219 19.632 1.00 86.88 109 LYS A C 1
ATOM 844 O O . LYS A 1 109 ? -14.298 -5.477 20.684 1.00 86.88 109 LYS A O 1
ATOM 849 N N . SER A 1 110 ? -14.288 -5.464 18.442 1.00 85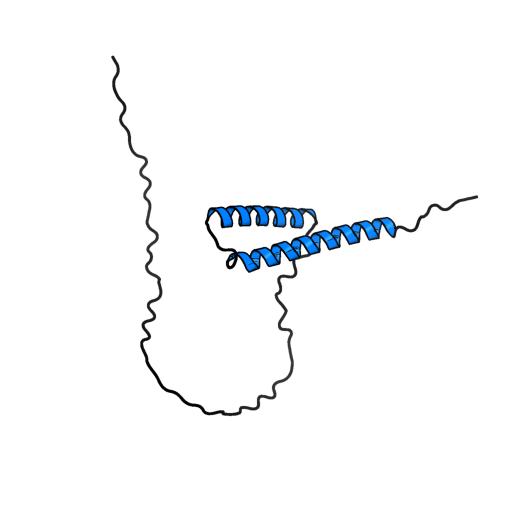.62 110 SER A N 1
ATOM 850 C CA . SER A 1 110 ? -15.641 -6.009 18.318 1.00 85.62 110 SER A CA 1
ATOM 851 C C . SER A 1 110 ? -15.796 -7.364 19.018 1.00 85.62 110 SER A C 1
ATOM 853 O O . SER A 1 110 ? -16.776 -7.550 19.730 1.00 85.62 110 SER A O 1
ATOM 855 N N . MET A 1 111 ? -14.850 -8.300 18.864 1.00 86.62 111 MET A N 1
ATOM 856 C CA . MET A 1 111 ? -14.909 -9.588 19.574 1.00 86.62 111 MET A CA 1
ATOM 857 C C . MET A 1 111 ? -14.836 -9.422 21.097 1.00 86.62 111 MET A C 1
ATOM 859 O O . MET A 1 111 ? -15.557 -10.109 21.817 1.00 86.62 111 MET A O 1
ATOM 863 N N . LEU A 1 112 ? -13.978 -8.522 21.586 1.00 84.50 112 LEU A N 1
ATOM 864 C CA . LEU A 1 112 ? -13.864 -8.224 23.014 1.00 84.50 112 LEU A CA 1
ATOM 865 C C . LEU A 1 112 ? -15.158 -7.627 23.566 1.00 84.50 112 LEU A C 1
ATOM 867 O O . LEU A 1 112 ? -15.582 -8.035 24.643 1.00 84.50 112 LEU A O 1
ATOM 871 N N . ASP A 1 113 ? -15.814 -6.736 22.821 1.00 83.44 113 ASP A N 1
ATOM 872 C CA . ASP A 1 113 ? -17.102 -6.159 23.212 1.00 83.44 113 ASP A CA 1
ATOM 873 C C . ASP A 1 113 ? -18.180 -7.251 23.342 1.00 83.44 113 ASP A C 1
ATOM 875 O O . ASP A 1 113 ? -18.928 -7.258 24.315 1.00 83.44 113 ASP A O 1
ATOM 879 N N . PHE A 1 114 ? -18.215 -8.230 22.427 1.00 79.62 114 PHE A N 1
ATOM 880 C CA . PHE A 1 114 ? -19.140 -9.370 22.514 1.00 79.62 114 PHE A CA 1
ATOM 881 C C . PHE A 1 114 ? -18.892 -10.260 23.738 1.00 79.62 114 PHE A C 1
ATOM 883 O O . PHE A 1 114 ? -19.846 -10.707 24.371 1.00 79.62 114 PHE A O 1
ATOM 890 N N . LEU A 1 115 ? -17.628 -10.532 24.068 1.00 82.25 115 LEU A N 1
ATOM 891 C CA . LEU A 1 115 ? -17.262 -11.372 25.215 1.00 82.25 115 LEU A CA 1
ATOM 892 C C . LEU A 1 115 ? -17.386 -10.640 26.557 1.00 82.25 115 LEU A C 1
ATOM 894 O O . LEU A 1 115 ? -17.548 -11.284 27.589 1.00 82.25 115 LEU A O 1
ATOM 898 N N . SER A 1 116 ? -17.313 -9.308 26.547 1.00 72.31 116 SER A N 1
ATOM 899 C CA . SER A 1 116 ? -17.392 -8.472 27.749 1.00 72.31 116 SER A CA 1
ATOM 900 C C . SER A 1 116 ? -18.826 -8.134 28.159 1.00 72.31 116 SER A C 1
ATOM 902 O O . SER A 1 116 ? -19.010 -7.426 29.149 1.00 72.31 116 SER A O 1
ATOM 904 N N . LEU A 1 117 ? -19.850 -8.628 27.445 1.00 63.97 117 LEU A N 1
ATOM 905 C CA . LEU A 1 117 ? -21.224 -8.525 27.931 1.00 63.97 117 LEU A CA 1
ATOM 906 C C . LEU A 1 117 ? -21.333 -9.281 29.268 1.00 63.97 117 LEU A C 1
ATOM 908 O O . LEU A 1 117 ? -21.118 -10.497 29.290 1.00 63.97 117 LEU A O 1
ATOM 912 N N . PRO A 1 118 ? -21.699 -8.617 30.383 1.00 54.78 118 PRO A N 1
ATOM 913 C CA . PRO A 1 118 ? -22.061 -9.338 31.588 1.00 54.78 118 PRO A CA 1
ATOM 914 C C . PRO A 1 118 ? -23.243 -10.239 31.239 1.00 54.78 118 PRO A C 1
ATOM 916 O O . PRO A 1 118 ? -24.266 -9.773 30.738 1.00 54.78 118 PRO A O 1
ATOM 919 N N . SER A 1 119 ? -23.077 -11.538 31.481 1.00 51.50 119 SER A N 1
ATOM 920 C CA . SER A 1 119 ? -24.144 -12.530 31.414 1.00 51.50 119 SER A CA 1
ATOM 921 C C . SER A 1 119 ? -25.244 -12.124 32.393 1.00 51.50 119 SER A C 1
ATOM 923 O O . SER A 1 119 ? -25.250 -12.537 33.550 1.00 51.50 119 SER A O 1
ATOM 925 N N . THR A 1 120 ? -26.193 -11.308 31.945 1.00 57.50 120 THR A N 1
ATOM 926 C CA . THR A 1 120 ? -27.427 -11.001 32.669 1.00 57.50 120 THR A CA 1
ATOM 927 C C . THR A 1 120 ? -28.436 -12.134 32.486 1.00 57.50 120 THR A C 1
ATOM 929 O O . THR A 1 120 ? -29.622 -11.907 32.283 1.00 57.50 120 THR A O 1
ATOM 932 N N . TYR A 1 121 ? -27.986 -13.386 32.598 1.00 54.66 121 TYR A N 1
ATOM 933 C CA . TYR A 1 121 ? -28.880 -14.476 32.971 1.00 54.66 121 TYR A CA 1
ATOM 934 C C . TYR A 1 121 ? -28.994 -14.473 34.493 1.00 54.66 121 TYR A C 1
ATOM 936 O O . TYR A 1 121 ? -28.313 -15.205 35.209 1.00 54.66 121 TYR A O 1
ATOM 944 N N . GLY A 1 122 ? -29.855 -13.580 34.982 1.00 48.97 122 GLY A N 1
ATOM 945 C CA . GLY A 1 122 ? -30.416 -13.689 36.317 1.00 48.97 122 GLY A CA 1
ATOM 946 C C . GLY A 1 122 ? -31.238 -14.970 36.390 1.00 48.97 122 GLY A C 1
ATOM 947 O O . GLY A 1 122 ? -32.332 -15.043 35.835 1.00 48.97 122 GLY A O 1
ATOM 948 N N . PHE A 1 123 ? -30.697 -15.982 37.066 1.00 52.03 123 PHE A N 1
ATOM 949 C CA . PHE A 1 123 ? -31.477 -17.091 37.602 1.00 52.03 123 PHE A CA 1
ATOM 950 C C . PHE A 1 123 ? -32.397 -16.506 38.683 1.00 52.03 123 PHE A C 1
ATOM 952 O O . PHE A 1 123 ? -31.994 -16.313 39.829 1.00 52.03 123 PHE A O 1
ATOM 959 N N . HIS A 1 124 ? -33.615 -16.135 38.295 1.00 49.59 124 HIS A N 1
ATOM 960 C CA . HIS A 1 124 ? -34.696 -15.925 39.246 1.00 49.59 124 HIS A CA 1
ATOM 961 C C . HIS A 1 124 ? -35.253 -17.301 39.627 1.00 49.59 124 HIS A C 1
ATOM 963 O O . HIS A 1 124 ? -35.855 -17.953 38.781 1.00 49.59 124 HIS A O 1
ATOM 969 N N . SER A 1 125 ? -34.988 -17.663 40.890 1.00 50.25 125 SER A N 1
ATOM 970 C CA . SER A 1 125 ? -35.581 -18.704 41.755 1.00 50.25 125 SER A CA 1
ATOM 971 C C . SER A 1 125 ? -35.864 -20.093 41.191 1.00 50.25 125 SER A C 1
ATOM 973 O O . SER A 1 125 ? -36.803 -20.248 40.386 1.00 50.25 125 SER A O 1
#

Solvent-accessible surface area (backbone atoms only — not comparable to full-atom values): 8725 Å² total; per-residue (Å²): 141,86,81,83,90,85,82,90,83,82,90,73,82,79,77,76,80,81,79,86,79,76,79,84,78,89,74,91,77,82,89,85,86,83,90,81,92,77,92,75,90,75,93,68,81,91,83,72,79,81,72,71,77,62,78,66,76,66,90,61,53,70,66,56,43,53,49,52,51,52,53,49,54,51,50,51,56,52,34,57,75,70,68,55,51,76,78,80,44,47,68,59,52,52,55,52,48,54,45,49,51,5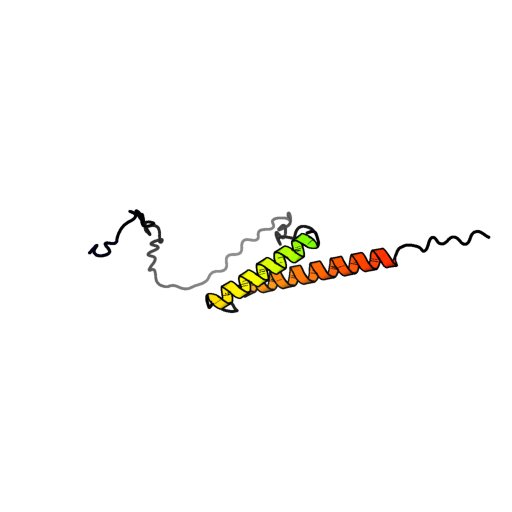2,49,49,52,54,52,52,50,53,53,50,57,65,69,65,53,77,81,79,75,76,84,76,129

Mean predicted aligned error: 20.32 Å

Sequence (125 aa):
MMSRLHASNPNVLTKDPTDEDFCCVDTNSEYEARSELSSVDATGEDDEDAADSTPTPDNLSVGKLKERLKWMAQLFVSADAMGITSKDVIGLRSMQREFREELGRKQQKSMLDFLSLPSTYGFHS

Radius of gyration: 30.72 Å; Cα co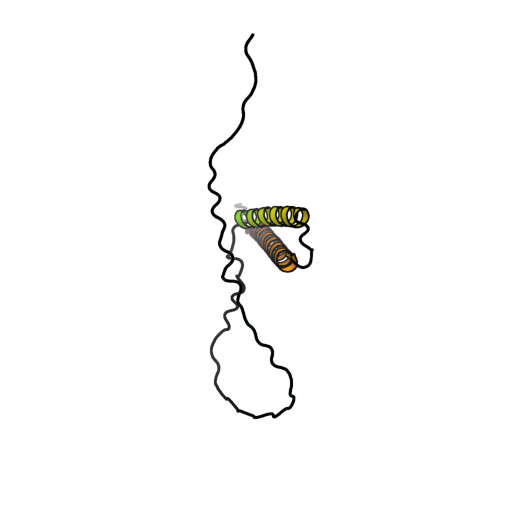ntacts (8 Å, |Δi|>4): 17; chains: 1; bounding box: 71×52×100 Å